Protein AF-H2ZTK8-F1 (afdb_monomer_lite)

pLDDT: mean 90.46, std 9.3, range [45.41, 97.12]

Secondary structure (DSSP, 8-state):
-PPPHHHHHHHHHHHHHHHHHHHHHSTTSS--SHHHHHHHHHHHHHHHHHHHHHS-GGGHHHHHHHHHHHHHT---HHHHHHHHHHHHHHHHTTSS---

Structure (mmCIF, N/CA/C/O backbone):
data_AF-H2ZTK8-F1
#
_entry.id   AF-H2ZTK8-F1
#
loop_
_atom_site.group_PDB
_atom_site.id
_atom_site.type_symbol
_atom_site.label_atom_id
_atom_site.label_alt_id
_atom_site.label_comp_id
_atom_site.label_asym_id
_atom_site.label_entity_id
_atom_site.label_seq_id
_atom_site.pdbx_PDB_ins_code
_atom_site.Cartn_x
_atom_site.Cartn_y
_atom_site.Cartn_z
_atom_site.occupancy
_atom_site.B_iso_or_equiv
_atom_site.auth_seq_id
_atom_site.auth_comp_id
_atom_site.auth_asym_id
_atom_site.auth_atom_id
_atom_site.pdbx_PDB_model_num
ATOM 1 N N . MET A 1 1 ? -19.082 17.536 3.748 1.00 45.41 1 MET A N 1
ATOM 2 C CA . MET A 1 1 ? -19.568 16.160 3.500 1.00 45.41 1 MET A CA 1
ATOM 3 C C . MET A 1 1 ? -18.362 15.246 3.595 1.00 45.41 1 MET A C 1
ATOM 5 O O . MET A 1 1 ? -17.344 15.593 3.010 1.00 45.41 1 MET A O 1
ATOM 9 N N . ALA A 1 2 ? -18.424 14.171 4.383 1.00 60.44 2 ALA A N 1
ATOM 10 C CA . ALA A 1 2 ? -17.325 13.208 4.443 1.00 60.44 2 ALA A CA 1
ATOM 11 C C . ALA A 1 2 ? -17.187 12.522 3.076 1.00 60.44 2 ALA A C 1
ATOM 13 O O . ALA A 1 2 ? -18.197 12.162 2.469 1.00 60.44 2 ALA A O 1
ATOM 14 N N . ILE A 1 3 ? -15.959 12.393 2.574 1.00 70.94 3 ILE A N 1
ATOM 15 C CA . ILE A 1 3 ? -15.703 11.657 1.335 1.00 70.94 3 ILE A CA 1
ATOM 16 C C . ILE A 1 3 ? -15.858 10.161 1.657 1.00 70.94 3 ILE A C 1
ATOM 18 O O . ILE A 1 3 ? -15.302 9.722 2.667 1.00 70.94 3 ILE A O 1
ATOM 22 N N . PRO A 1 4 ? -16.610 9.379 0.860 1.00 87.44 4 PRO A N 1
ATOM 23 C CA . PRO A 1 4 ? -16.770 7.948 1.099 1.00 87.44 4 PRO A CA 1
ATOM 24 C C . PRO A 1 4 ? -15.419 7.228 1.168 1.00 87.44 4 PRO A C 1
ATOM 26 O O . PRO A 1 4 ? -14.496 7.562 0.422 1.00 87.44 4 PRO A O 1
ATOM 29 N N . MET A 1 5 ? -15.319 6.219 2.039 1.00 91.06 5 MET A N 1
ATOM 30 C CA . MET A 1 5 ? -14.101 5.420 2.244 1.00 91.06 5 MET A CA 1
ATOM 31 C C . MET A 1 5 ? -13.525 4.900 0.925 1.00 91.06 5 MET A C 1
ATOM 33 O O . MET A 1 5 ? -12.340 5.058 0.651 1.00 91.06 5 MET A O 1
ATOM 37 N N . GLU A 1 6 ? -14.393 4.360 0.074 1.00 92.75 6 GLU A N 1
ATOM 38 C CA . GLU A 1 6 ? -14.028 3.817 -1.234 1.00 92.75 6 GLU A CA 1
ATOM 39 C C . GLU A 1 6 ? -13.379 4.868 -2.140 1.00 92.75 6 GLU A C 1
ATOM 41 O O . GLU A 1 6 ? -12.411 4.574 -2.824 1.00 92.75 6 GLU A O 1
ATOM 46 N N . THR A 1 7 ? -13.852 6.117 -2.115 1.00 94.38 7 THR A N 1
ATOM 47 C CA . THR A 1 7 ? -13.283 7.206 -2.925 1.00 94.38 7 THR A CA 1
ATOM 48 C C . THR A 1 7 ? -11.908 7.642 -2.410 1.00 94.38 7 THR A C 1
ATOM 50 O O . THR A 1 7 ? -11.023 7.958 -3.208 1.00 94.38 7 THR A O 1
ATOM 53 N N . GLN A 1 8 ? -11.710 7.643 -1.087 1.00 94.19 8 GLN A N 1
ATOM 54 C CA . GLN A 1 8 ? -10.40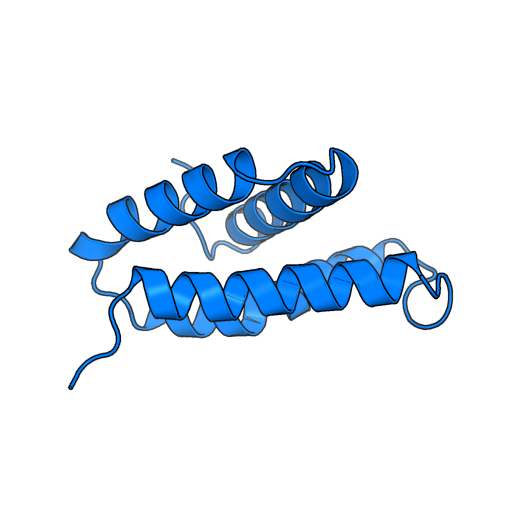1 7.915 -0.481 1.00 94.19 8 GLN A CA 1
ATOM 55 C C . GLN A 1 8 ? -9.401 6.815 -0.844 1.00 94.19 8 GLN A C 1
ATOM 57 O O . GLN A 1 8 ? -8.317 7.112 -1.343 1.00 94.19 8 GLN A O 1
ATOM 62 N N . LEU A 1 9 ? -9.791 5.550 -0.665 1.00 95.38 9 LEU A N 1
ATOM 63 C CA . LEU A 1 9 ? -8.958 4.405 -1.018 1.00 95.38 9 LEU A CA 1
ATOM 64 C C . LEU A 1 9 ? -8.657 4.362 -2.519 1.00 95.38 9 LEU A C 1
ATOM 66 O O . LEU A 1 9 ? -7.506 4.154 -2.890 1.00 95.38 9 LEU A O 1
ATOM 70 N N . GLN A 1 10 ? -9.643 4.646 -3.374 1.00 95.62 10 GLN A N 1
ATOM 71 C CA . GLN A 1 10 ? -9.442 4.751 -4.820 1.00 95.62 10 GLN A CA 1
ATOM 72 C C . GLN A 1 10 ? -8.356 5.767 -5.154 1.00 95.62 10 GLN A C 1
ATOM 74 O O . GLN A 1 10 ? -7.413 5.428 -5.859 1.00 95.62 10 GLN A O 1
ATOM 79 N N . THR A 1 11 ? -8.447 6.977 -4.600 1.00 96.06 11 THR A N 1
ATOM 80 C CA . THR A 1 11 ? -7.444 8.026 -4.836 1.00 96.06 11 THR A CA 1
ATOM 81 C C . THR A 1 11 ? -6.048 7.566 -4.409 1.00 96.06 11 THR A C 1
ATOM 83 O O . THR A 1 11 ? -5.103 7.649 -5.190 1.00 96.06 11 THR A O 1
ATOM 86 N N . ILE A 1 12 ? -5.927 7.021 -3.193 1.00 96.62 12 ILE A N 1
ATOM 87 C CA . ILE A 1 12 ? -4.645 6.565 -2.638 1.00 96.62 12 ILE A CA 1
ATOM 88 C C . ILE A 1 12 ? -4.014 5.489 -3.529 1.00 96.62 12 ILE A C 1
ATOM 90 O O . ILE A 1 12 ? -2.850 5.600 -3.910 1.00 96.62 12 ILE A O 1
ATOM 94 N N . PHE A 1 13 ? -4.770 4.446 -3.876 1.00 96.50 13 PHE A N 1
ATOM 95 C CA . PHE A 1 13 ? -4.226 3.317 -4.627 1.00 96.50 13 PHE A CA 1
ATOM 96 C C . PHE A 1 13 ? -4.035 3.619 -6.117 1.00 96.50 13 PHE A C 1
ATOM 98 O O . PHE A 1 13 ? -3.127 3.061 -6.733 1.00 96.50 13 PHE A O 1
ATOM 105 N N . GLU A 1 14 ? -4.813 4.529 -6.707 1.00 95.69 14 GLU A N 1
ATOM 106 C CA . GLU A 1 14 ? -4.530 5.037 -8.052 1.00 95.69 14 GLU A CA 1
ATOM 107 C C . GLU A 1 14 ? -3.191 5.772 -8.112 1.00 95.69 14 GLU A C 1
ATOM 109 O O . GLU A 1 14 ? -2.444 5.583 -9.069 1.00 95.69 14 GLU A O 1
ATOM 114 N N . ASP A 1 15 ? -2.858 6.577 -7.104 1.00 95.12 15 ASP A N 1
ATOM 115 C CA . ASP A 1 15 ? -1.587 7.303 -7.072 1.00 95.12 15 ASP A CA 1
ATOM 116 C C . ASP A 1 15 ? -0.391 6.364 -6.861 1.00 95.12 15 ASP A C 1
ATOM 118 O O . ASP A 1 15 ? 0.646 6.526 -7.511 1.00 95.12 15 ASP A O 1
ATOM 122 N N . VAL A 1 16 ? -0.560 5.311 -6.055 1.00 94.81 16 VAL A N 1
ATOM 123 C CA . VAL A 1 16 ? 0.418 4.214 -5.935 1.00 94.81 16 VAL A CA 1
ATOM 124 C C . VAL A 1 16 ? 0.643 3.531 -7.288 1.00 94.81 16 VAL A C 1
ATOM 126 O O . VAL A 1 16 ? 1.781 3.371 -7.726 1.00 94.81 16 VAL A O 1
ATOM 129 N N . VAL A 1 17 ? -0.434 3.192 -8.002 1.00 94.56 17 VAL A N 1
ATOM 130 C CA . VAL A 1 17 ? -0.352 2.572 -9.334 1.00 94.56 17 VAL A CA 1
ATOM 131 C C . VAL A 1 17 ? 0.285 3.501 -10.372 1.00 94.56 17 VAL A C 1
ATOM 133 O O . VAL A 1 17 ? 1.047 3.035 -11.222 1.00 94.56 17 VAL A O 1
ATOM 136 N N . LYS A 1 18 ? -0.013 4.805 -10.336 1.00 92.69 18 LYS A N 1
ATOM 137 C CA . LYS A 1 18 ? 0.609 5.799 -11.227 1.00 92.69 18 LYS A CA 1
ATOM 138 C C . LYS A 1 18 ? 2.107 5.899 -10.970 1.00 92.69 18 LYS A C 1
ATOM 140 O O . LYS A 1 18 ? 2.868 5.887 -11.930 1.00 92.69 18 LYS A O 1
ATOM 145 N N . THR A 1 19 ? 2.510 5.954 -9.702 1.00 89.62 19 THR A N 1
ATOM 146 C CA . THR A 1 19 ? 3.924 5.993 -9.303 1.00 89.62 19 THR A CA 1
ATOM 147 C C . THR A 1 19 ? 4.659 4.769 -9.840 1.00 89.62 19 THR A C 1
ATOM 149 O O . THR A 1 19 ? 5.663 4.914 -10.529 1.00 89.62 19 THR A O 1
ATOM 152 N N . GLU A 1 20 ? 4.095 3.573 -9.647 1.00 89.56 20 GLU A N 1
ATOM 153 C CA . GLU A 1 20 ? 4.662 2.337 -10.196 1.00 89.56 20 GLU A CA 1
ATOM 154 C C . GLU A 1 20 ? 4.771 2.361 -11.723 1.00 89.56 20 GLU A C 1
ATOM 156 O O . GLU A 1 20 ? 5.780 1.955 -12.288 1.00 89.56 20 GLU A O 1
ATOM 161 N N . SER A 1 21 ? 3.749 2.879 -12.404 1.00 90.38 21 SER A N 1
ATOM 162 C CA . SER A 1 21 ? 3.741 2.945 -13.869 1.00 90.38 21 SER A CA 1
ATOM 163 C C . SER A 1 21 ? 4.816 3.895 -14.415 1.00 90.38 21 SER A C 1
ATOM 165 O O . SER A 1 21 ? 5.340 3.661 -15.502 1.00 90.38 21 SER A O 1
ATOM 167 N N . ILE A 1 22 ? 5.144 4.966 -13.681 1.00 88.81 22 ILE A N 1
ATOM 168 C CA . ILE A 1 22 ? 6.229 5.890 -14.038 1.00 88.81 22 ILE A CA 1
ATOM 169 C C . ILE A 1 22 ? 7.583 5.202 -13.844 1.00 88.81 22 ILE A C 1
ATOM 171 O O . ILE A 1 22 ? 8.404 5.240 -14.756 1.00 88.81 22 ILE A O 1
ATOM 175 N N . GLU A 1 23 ? 7.798 4.531 -12.712 1.00 84.62 23 GLU A N 1
ATOM 176 C CA . GLU A 1 23 ? 9.022 3.755 -12.464 1.00 84.62 23 GLU A CA 1
ATOM 177 C C . GLU A 1 23 ? 9.231 2.658 -13.518 1.00 84.62 23 GLU A C 1
ATOM 179 O O . GLU A 1 23 ? 10.336 2.491 -14.027 1.00 84.62 23 GLU A O 1
ATOM 184 N N . GLU A 1 24 ? 8.167 1.947 -13.911 1.00 85.00 24 GLU A N 1
ATOM 185 C CA . GLU A 1 24 ? 8.244 0.927 -14.966 1.00 85.00 24 GLU A CA 1
ATOM 186 C C . GLU A 1 24 ? 8.599 1.534 -16.335 1.00 85.00 24 GLU A C 1
ATOM 188 O O . GLU A 1 24 ? 9.318 0.913 -17.120 1.00 85.00 24 GLU A O 1
ATOM 193 N N . ALA A 1 25 ? 8.111 2.741 -16.636 1.00 88.06 25 ALA A N 1
ATOM 194 C CA . ALA A 1 25 ? 8.414 3.432 -17.888 1.00 88.06 25 ALA A CA 1
ATOM 195 C C . ALA A 1 25 ? 9.833 4.028 -17.920 1.00 88.06 25 ALA A C 1
ATOM 197 O O . ALA A 1 25 ? 10.407 4.176 -19.002 1.00 88.06 25 ALA A O 1
ATOM 198 N N . PHE A 1 26 ? 10.396 4.358 -16.755 1.00 85.94 26 PHE A N 1
ATOM 199 C CA . PHE A 1 26 ? 11.705 4.997 -16.606 1.00 85.94 26 PHE A CA 1
ATOM 200 C C . PHE A 1 26 ? 12.591 4.251 -15.588 1.00 85.94 26 PHE A C 1
ATOM 202 O O . PHE A 1 26 ? 12.986 4.834 -14.573 1.00 85.94 26 PHE A O 1
ATOM 209 N N . PRO A 1 27 ? 12.932 2.973 -15.848 1.00 75.06 27 PRO A N 1
ATOM 210 C CA . PRO A 1 27 ? 13.732 2.177 -14.924 1.00 75.06 27 PRO A CA 1
ATOM 211 C C . PRO A 1 27 ? 15.134 2.784 -14.748 1.00 75.06 27 PRO A C 1
ATOM 213 O O . PRO A 1 27 ? 15.746 3.234 -15.719 1.00 75.06 27 PRO A O 1
ATOM 216 N N . GLY A 1 28 ? 15.642 2.787 -13.512 1.00 69.56 28 GLY A N 1
ATOM 217 C CA . GLY A 1 28 ? 16.965 3.328 -13.162 1.00 69.56 28 GLY A CA 1
ATOM 218 C C . GLY A 1 28 ? 17.004 4.835 -12.868 1.00 69.56 28 GLY A C 1
ATOM 219 O O . GLY A 1 28 ? 18.082 5.388 -12.680 1.00 69.56 28 GLY A O 1
ATOM 220 N N . MET A 1 29 ? 15.856 5.528 -12.822 1.00 69.88 29 MET A N 1
ATOM 221 C CA . MET A 1 29 ? 15.817 6.910 -12.314 1.00 69.88 29 MET A CA 1
ATOM 222 C C . MET A 1 29 ? 15.854 6.992 -10.783 1.00 69.88 29 MET A C 1
ATOM 224 O O . MET A 1 29 ? 16.340 7.992 -10.255 1.00 69.88 29 MET A O 1
ATOM 228 N N . PHE A 1 30 ? 15.347 5.975 -10.076 1.00 61.41 30 PHE A N 1
ATOM 229 C CA . PHE A 1 30 ? 15.164 6.050 -8.623 1.00 61.41 30 PHE A CA 1
ATOM 230 C C . PHE A 1 30 ? 15.659 4.833 -7.830 1.00 61.41 30 PHE A C 1
ATOM 232 O O . PHE A 1 30 ? 15.945 5.000 -6.650 1.00 61.41 30 PHE A O 1
ATOM 239 N N . MET A 1 31 ? 15.745 3.633 -8.417 1.00 66.19 31 MET A N 1
ATOM 240 C CA . MET A 1 31 ? 15.893 2.381 -7.656 1.00 66.19 31 MET A CA 1
ATOM 241 C C . MET A 1 31 ? 16.916 1.447 -8.318 1.00 66.19 31 MET A C 1
ATOM 243 O O . MET A 1 31 ? 16.613 0.867 -9.360 1.00 66.19 31 MET A O 1
ATOM 247 N N . ASP A 1 32 ? 18.094 1.282 -7.706 1.00 71.75 32 ASP A N 1
ATOM 248 C CA . ASP A 1 32 ? 19.174 0.420 -8.224 1.00 71.75 32 ASP A CA 1
ATOM 249 C C . ASP A 1 32 ? 19.519 -0.745 -7.273 1.00 71.75 32 ASP A C 1
ATOM 251 O O . ASP A 1 32 ? 20.247 -1.669 -7.651 1.00 71.75 32 ASP A O 1
ATOM 255 N N . THR A 1 33 ? 19.000 -0.733 -6.038 1.00 78.00 33 THR A N 1
ATOM 256 C CA . THR A 1 33 ? 19.287 -1.742 -5.008 1.00 78.00 33 THR A CA 1
ATOM 257 C C . THR A 1 33 ? 18.017 -2.326 -4.365 1.00 78.00 33 THR A C 1
ATOM 259 O O . THR A 1 33 ? 16.970 -1.676 -4.347 1.00 78.00 33 THR A O 1
ATOM 262 N N . PRO A 1 34 ? 18.083 -3.530 -3.760 1.00 75.06 34 PRO A N 1
ATOM 263 C CA . PRO A 1 34 ? 16.958 -4.105 -3.008 1.00 75.06 34 PRO A CA 1
ATOM 264 C C . PRO A 1 34 ? 16.466 -3.232 -1.837 1.00 75.06 34 PRO A C 1
ATOM 266 O O . PRO A 1 34 ? 15.299 -3.285 -1.447 1.00 75.06 34 PRO A O 1
ATOM 269 N N . GLU A 1 35 ? 17.349 -2.423 -1.247 1.00 83.19 35 GLU A N 1
ATOM 270 C CA . GLU A 1 35 ? 16.987 -1.477 -0.184 1.00 83.19 35 GLU A CA 1
ATOM 271 C C . GLU A 1 35 ? 16.170 -0.296 -0.720 1.00 83.19 35 GLU A C 1
ATOM 273 O O . GLU A 1 35 ? 15.261 0.189 -0.032 1.00 83.19 35 GLU A O 1
ATOM 278 N N . ASP A 1 36 ? 16.414 0.104 -1.967 1.00 83.81 36 ASP A N 1
ATOM 279 C CA . ASP A 1 36 ? 15.599 1.100 -2.653 1.00 83.81 36 ASP A CA 1
ATOM 280 C C . ASP A 1 36 ? 14.189 0.541 -2.900 1.00 83.81 36 ASP A C 1
ATOM 282 O O . ASP A 1 36 ? 13.205 1.188 -2.538 1.00 83.81 36 ASP A O 1
ATOM 286 N N . GLU A 1 37 ? 14.062 -0.705 -3.377 1.00 83.56 37 GLU A N 1
ATOM 287 C CA . GLU A 1 37 ? 12.756 -1.363 -3.577 1.00 83.56 37 GLU A CA 1
ATOM 288 C C . GLU A 1 37 ? 11.921 -1.401 -2.287 1.00 83.56 37 GLU A C 1
ATOM 290 O O . GLU A 1 37 ? 10.738 -1.039 -2.284 1.00 83.56 37 GLU A O 1
ATOM 295 N N . ARG A 1 38 ? 12.546 -1.756 -1.155 1.00 89.25 38 ARG A N 1
ATOM 296 C CA . ARG A 1 38 ? 11.898 -1.695 0.164 1.00 89.25 38 ARG A CA 1
ATOM 297 C C . ARG A 1 38 ? 11.435 -0.275 0.492 1.00 89.25 38 ARG A C 1
ATOM 299 O O . ARG A 1 38 ? 10.308 -0.076 0.951 1.00 89.25 38 ARG A O 1
ATOM 306 N N . THR A 1 39 ? 12.291 0.716 0.260 1.00 89.44 39 THR A N 1
ATOM 307 C CA . THR A 1 39 ? 11.999 2.131 0.528 1.00 89.44 39 THR A CA 1
ATOM 308 C C . THR A 1 39 ? 10.846 2.643 -0.335 1.00 89.44 39 THR A C 1
ATOM 310 O O . THR A 1 39 ? 9.977 3.366 0.164 1.00 89.44 39 THR A O 1
ATOM 313 N N . LYS A 1 40 ? 10.769 2.221 -1.599 1.00 89.19 40 LYS A N 1
ATOM 314 C CA . LYS A 1 40 ? 9.661 2.518 -2.513 1.00 89.19 40 LYS A CA 1
ATOM 315 C C . LYS A 1 40 ? 8.342 1.951 -2.015 1.00 89.19 40 LYS A C 1
ATOM 317 O O . LYS A 1 40 ? 7.366 2.699 -1.955 1.00 89.19 40 LYS A O 1
ATOM 322 N N . LEU A 1 41 ? 8.307 0.681 -1.605 1.00 92.56 41 LEU A N 1
ATOM 323 C CA . LEU A 1 41 ? 7.095 0.066 -1.050 1.00 92.56 41 LEU A CA 1
ATOM 324 C C . LEU A 1 41 ? 6.612 0.820 0.197 1.00 92.56 41 LEU A C 1
ATOM 326 O O . LEU A 1 41 ? 5.439 1.181 0.289 1.00 92.56 41 LEU A O 1
ATOM 330 N N . ILE A 1 42 ? 7.521 1.139 1.126 1.00 93.00 42 ILE A N 1
ATOM 331 C CA . ILE A 1 42 ? 7.197 1.925 2.328 1.00 93.00 42 ILE A CA 1
ATOM 332 C C . ILE A 1 42 ? 6.659 3.314 1.953 1.00 93.00 42 ILE A C 1
ATOM 334 O O . ILE A 1 42 ? 5.677 3.775 2.539 1.00 93.00 42 ILE A O 1
ATOM 338 N N . SER A 1 43 ? 7.271 3.972 0.967 1.00 91.69 43 SER A N 1
ATOM 339 C CA . SER A 1 43 ? 6.865 5.306 0.512 1.00 91.69 43 SER A CA 1
ATOM 340 C C . SER A 1 43 ? 5.481 5.293 -0.140 1.00 91.69 43 SER A C 1
ATOM 342 O O . SER A 1 43 ? 4.649 6.142 0.179 1.00 91.69 43 SER A O 1
ATOM 344 N N . CYS A 1 44 ? 5.185 4.288 -0.971 1.00 93.56 44 CYS A N 1
ATOM 345 C CA . CYS A 1 44 ? 3.867 4.096 -1.586 1.00 93.56 44 CYS A CA 1
ATOM 346 C C . CYS A 1 44 ? 2.765 3.887 -0.535 1.00 93.56 44 CYS A C 1
ATOM 348 O O . CYS A 1 44 ? 1.640 4.356 -0.694 1.00 93.56 44 CYS A O 1
ATOM 350 N N . LEU A 1 45 ? 3.096 3.244 0.586 1.00 95.31 45 LEU A N 1
ATOM 351 C CA . LEU A 1 45 ? 2.174 3.042 1.701 1.00 95.31 45 LEU A CA 1
ATOM 352 C C . LEU A 1 45 ? 1.995 4.279 2.591 1.00 95.31 45 LEU A C 1
ATOM 354 O O . LEU A 1 45 ? 1.157 4.242 3.489 1.00 95.31 45 LEU A O 1
ATOM 358 N N . GLY A 1 46 ? 2.734 5.373 2.382 1.00 95.62 46 GLY A N 1
ATOM 359 C CA . GLY A 1 46 ? 2.704 6.544 3.265 1.00 95.62 46 GLY A CA 1
ATOM 360 C C . GLY A 1 46 ? 1.305 7.149 3.432 1.00 95.62 46 GLY A C 1
ATOM 361 O O . GLY A 1 46 ? 0.837 7.334 4.559 1.00 95.62 46 GLY A O 1
ATOM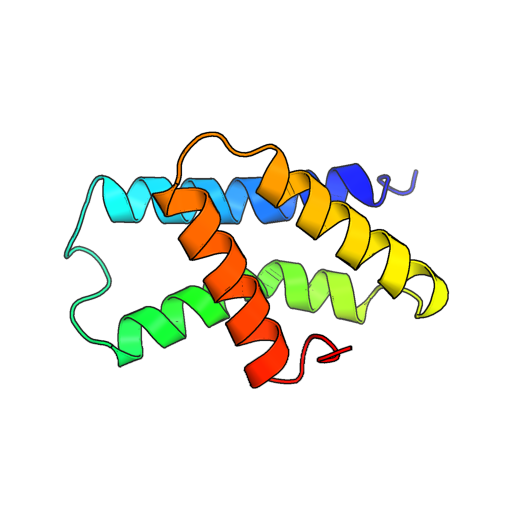 362 N N . ALA A 1 47 ? 0.604 7.392 2.320 1.00 96.00 47 ALA A N 1
ATOM 363 C CA . ALA A 1 47 ? -0.764 7.917 2.337 1.00 96.00 47 ALA A CA 1
ATOM 364 C C . ALA A 1 47 ? -1.763 6.897 2.909 1.00 96.00 47 ALA A C 1
ATOM 366 O O . ALA A 1 47 ? -2.616 7.246 3.727 1.00 96.00 47 ALA A O 1
ATOM 367 N N . PHE A 1 48 ? -1.614 5.618 2.546 1.00 96.94 48 PHE A N 1
ATOM 368 C CA . PHE A 1 48 ? -2.450 4.546 3.085 1.00 96.94 48 PHE A CA 1
ATOM 369 C C . PHE A 1 48 ? -2.284 4.397 4.600 1.00 96.94 48 PHE A C 1
ATOM 371 O O . PHE A 1 48 ? -3.275 4.263 5.308 1.00 96.94 48 PHE A O 1
ATOM 378 N N . ARG A 1 49 ? -1.058 4.497 5.124 1.00 96.56 49 ARG A N 1
ATOM 379 C CA . ARG A 1 49 ? -0.770 4.473 6.562 1.00 96.56 49 ARG A CA 1
ATOM 380 C C . ARG A 1 49 ? -1.508 5.587 7.289 1.00 96.56 49 ARG A C 1
ATOM 382 O O . ARG A 1 49 ? -2.163 5.316 8.291 1.00 96.56 49 ARG A O 1
ATOM 389 N N . GLN A 1 50 ? -1.413 6.822 6.794 1.00 95.69 50 GLN A N 1
ATOM 390 C CA . GLN A 1 50 ? -2.115 7.961 7.393 1.00 95.69 50 GLN A CA 1
ATOM 391 C C . GLN A 1 50 ? -3.625 7.712 7.418 1.00 95.69 50 GLN A C 1
ATOM 393 O O . GLN A 1 50 ? -4.257 7.847 8.467 1.00 95.69 50 GLN A O 1
ATOM 398 N N . TYR A 1 51 ? -4.179 7.251 6.294 1.00 95.88 51 TYR A N 1
ATOM 399 C CA . TYR A 1 51 ? -5.593 6.918 6.188 1.00 95.88 51 TYR A CA 1
ATOM 400 C C . TYR A 1 51 ? -6.009 5.803 7.158 1.00 95.88 51 TYR A C 1
ATOM 402 O O . TYR A 1 51 ? -6.925 5.993 7.955 1.00 95.88 51 TYR A O 1
ATOM 410 N N . TRP A 1 52 ? -5.283 4.685 7.169 1.00 95.56 52 TRP A N 1
ATOM 411 C CA . TRP A 1 52 ? -5.513 3.538 8.046 1.00 95.56 52 TRP A CA 1
ATOM 412 C C . TRP A 1 52 ? -5.525 3.923 9.526 1.00 95.56 52 TRP A C 1
ATOM 414 O O . TRP A 1 52 ? -6.442 3.554 10.253 1.00 95.56 52 TRP A O 1
ATOM 424 N N . THR A 1 53 ? -4.552 4.726 9.969 1.00 94.62 53 THR A N 1
ATOM 425 C CA . THR A 1 53 ? -4.481 5.179 11.370 1.00 94.62 53 THR A CA 1
ATOM 426 C C . THR A 1 53 ? -5.619 6.116 11.770 1.00 94.62 53 THR A C 1
ATOM 428 O O . THR A 1 53 ? -5.921 6.232 12.955 1.00 94.62 53 THR A O 1
ATOM 431 N N . SER A 1 54 ? -6.261 6.772 10.799 1.00 94.62 54 SER A N 1
ATOM 432 C CA . SER A 1 54 ? -7.427 7.627 11.034 1.00 94.62 54 SER A CA 1
ATOM 433 C C . SER A 1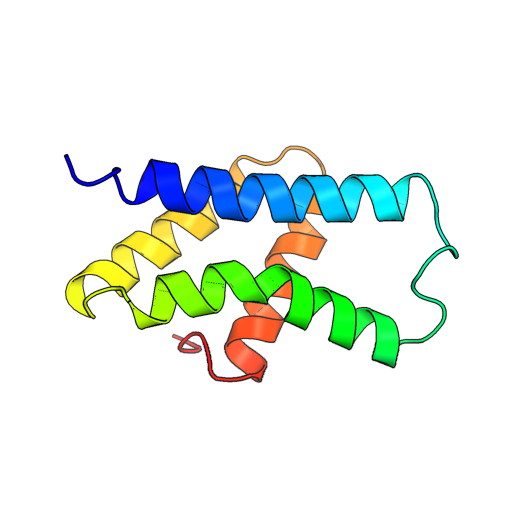 54 ? -8.752 6.855 11.057 1.00 94.62 54 SER A C 1
ATOM 435 O O . SER A 1 54 ? -9.761 7.388 11.519 1.00 94.62 54 SER A O 1
ATOM 437 N N . LEU A 1 55 ? -8.765 5.610 10.563 1.00 94.12 55 LEU A N 1
ATOM 438 C CA . LEU A 1 55 ? -9.975 4.803 10.467 1.00 94.12 55 LEU A CA 1
ATOM 439 C C . LEU A 1 55 ? -10.351 4.177 11.819 1.00 94.12 55 LEU A C 1
ATOM 441 O O . LEU A 1 55 ? -9.498 3.563 12.469 1.00 94.12 55 LEU A O 1
ATOM 445 N N . PRO A 1 56 ? -11.640 4.224 12.204 1.00 94.12 56 PRO A N 1
ATOM 446 C CA . PRO A 1 56 ? -12.168 3.412 13.293 1.00 94.12 56 PRO A CA 1
ATOM 447 C C . PRO A 1 56 ? -11.922 1.920 13.047 1.00 94.12 56 PRO A C 1
ATOM 449 O O . PRO A 1 56 ? -12.032 1.447 11.916 1.00 94.12 56 PRO A O 1
ATOM 452 N N . GLN A 1 57 ? -11.667 1.159 14.114 1.00 92.00 57 GLN A N 1
ATOM 453 C CA . GLN A 1 57 ? -11.371 -0.276 14.018 1.00 92.00 57 GLN A CA 1
ATOM 454 C C . GLN A 1 57 ? -12.504 -1.081 13.354 1.00 92.00 57 GLN A C 1
ATOM 456 O O . GLN A 1 57 ? -12.243 -2.024 12.616 1.00 92.00 57 GLN A O 1
ATOM 461 N N . GLU A 1 58 ? -13.763 -0.676 13.538 1.00 94.69 58 GLU A N 1
ATOM 462 C CA . GLU A 1 58 ? -14.930 -1.276 12.867 1.00 94.69 58 GLU A CA 1
ATOM 463 C C . GLU A 1 58 ? -14.891 -1.158 11.332 1.00 94.69 58 GLU A C 1
ATOM 465 O O . GLU A 1 58 ? -15.491 -1.965 10.630 1.00 94.69 58 GLU A O 1
ATOM 470 N N . SER A 1 59 ? -14.160 -0.174 10.800 1.00 95.12 59 SER A N 1
ATOM 471 C CA . SER A 1 59 ? -14.003 0.056 9.360 1.00 95.12 59 SER A CA 1
ATOM 472 C C . SER A 1 59 ? -12.798 -0.676 8.760 1.00 95.12 59 SER A C 1
ATOM 474 O O . SER A 1 59 ? -12.634 -0.686 7.540 1.00 95.12 59 SER A O 1
ATOM 476 N N . HIS A 1 60 ? -11.937 -1.280 9.587 1.00 94.62 60 HIS A N 1
ATOM 477 C CA . HIS A 1 60 ? -10.692 -1.915 9.137 1.00 94.62 60 HIS A CA 1
ATOM 478 C C . HIS A 1 60 ? -10.953 -3.107 8.218 1.00 94.62 60 HIS A C 1
ATOM 480 O O . HIS A 1 60 ? -10.320 -3.214 7.170 1.00 94.62 60 HIS A O 1
ATOM 486 N N . GLU A 1 61 ? -11.926 -3.957 8.556 1.00 94.31 61 GLU A N 1
ATOM 487 C CA . GLU A 1 61 ? -12.286 -5.108 7.722 1.00 94.31 61 GLU A CA 1
ATOM 488 C C . GLU A 1 61 ? -12.784 -4.659 6.342 1.00 94.31 61 GLU A C 1
ATOM 490 O O . GLU A 1 61 ? -12.303 -5.142 5.316 1.00 94.31 61 GLU A O 1
ATOM 495 N N . GLN A 1 62 ? -13.695 -3.682 6.303 1.00 94.50 62 GLN A N 1
ATOM 496 C CA . GLN A 1 62 ? -14.216 -3.137 5.049 1.00 94.50 62 GLN A CA 1
ATOM 497 C C . GLN A 1 62 ? -13.105 -2.502 4.202 1.00 94.50 62 GLN A C 1
ATOM 499 O O . GLN A 1 62 ? -13.072 -2.703 2.988 1.00 94.50 62 GLN A O 1
ATOM 504 N N . CYS A 1 63 ? -12.177 -1.783 4.837 1.00 95.88 63 CYS A N 1
ATOM 505 C CA . CYS A 1 63 ? -11.019 -1.187 4.180 1.00 95.88 63 CYS A CA 1
ATOM 506 C C . CYS A 1 63 ? -10.145 -2.258 3.508 1.00 95.88 63 CYS A C 1
ATOM 508 O O . CYS A 1 63 ? -9.895 -2.177 2.306 1.00 95.88 63 CYS A O 1
ATOM 510 N N . VAL A 1 64 ? -9.755 -3.312 4.236 1.00 95.44 64 VAL A N 1
ATOM 511 C CA . VAL A 1 64 ? -8.940 -4.407 3.679 1.00 95.44 64 VAL A CA 1
ATOM 512 C C . VAL A 1 64 ? -9.684 -5.142 2.562 1.00 95.44 64 VAL A C 1
ATOM 514 O O . VAL A 1 64 ? -9.113 -5.376 1.496 1.00 95.44 64 VAL A O 1
ATOM 517 N N . GLN A 1 65 ?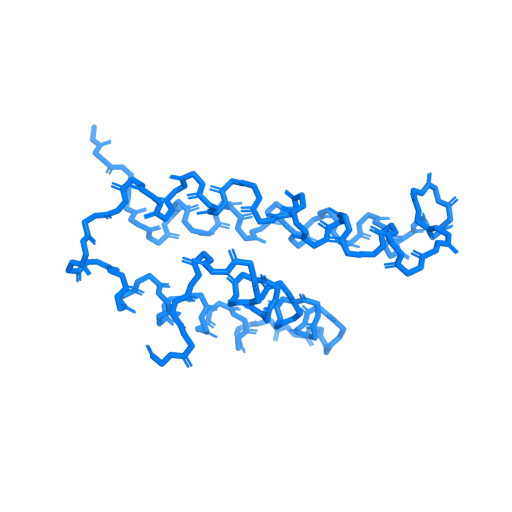 -10.970 -5.458 2.753 1.00 95.12 65 GLN A N 1
ATOM 518 C CA . GLN A 1 65 ? -11.788 -6.095 1.715 1.00 95.12 65 GLN A CA 1
ATOM 519 C C . GLN A 1 65 ? -11.852 -5.247 0.441 1.00 95.12 65 GLN A C 1
ATOM 521 O O . GLN A 1 65 ? -11.784 -5.791 -0.664 1.00 95.12 65 GLN A O 1
ATOM 526 N N . TRP A 1 66 ? -11.972 -3.926 0.580 1.00 96.69 66 TRP A N 1
ATOM 527 C CA . TRP A 1 66 ? -11.967 -3.016 -0.557 1.00 96.69 66 TRP A CA 1
ATOM 528 C C . TRP A 1 66 ? -10.621 -3.045 -1.287 1.00 96.69 66 TRP A C 1
ATOM 530 O O . TRP A 1 66 ? -10.608 -3.205 -2.506 1.00 96.69 66 TRP A O 1
ATOM 540 N N . VAL A 1 67 ? -9.495 -2.991 -0.564 1.00 96.38 67 VAL A N 1
ATOM 541 C CA . VAL A 1 67 ? -8.154 -3.048 -1.176 1.00 96.38 67 VAL A CA 1
ATOM 542 C C . VAL A 1 67 ? -7.954 -4.356 -1.941 1.00 96.38 67 VAL A C 1
ATOM 544 O O . VAL A 1 67 ? -7.524 -4.334 -3.090 1.00 96.38 67 VAL A O 1
ATOM 547 N N . VAL A 1 68 ? -8.346 -5.498 -1.370 1.00 95.88 68 VAL A N 1
ATOM 548 C CA . VAL A 1 68 ? -8.262 -6.796 -2.063 1.00 95.88 68 VAL A CA 1
ATOM 549 C C . VAL A 1 68 ? -9.124 -6.811 -3.331 1.00 95.88 68 VAL A C 1
ATOM 551 O O . VAL A 1 68 ? -8.670 -7.274 -4.379 1.00 95.88 68 VAL A O 1
ATOM 554 N N . ARG A 1 69 ? -10.348 -6.263 -3.282 1.00 97.12 69 ARG A N 1
ATOM 555 C CA . ARG A 1 69 ? -11.209 -6.131 -4.474 1.00 97.12 69 ARG A CA 1
ATOM 556 C C . ARG A 1 69 ? -10.585 -5.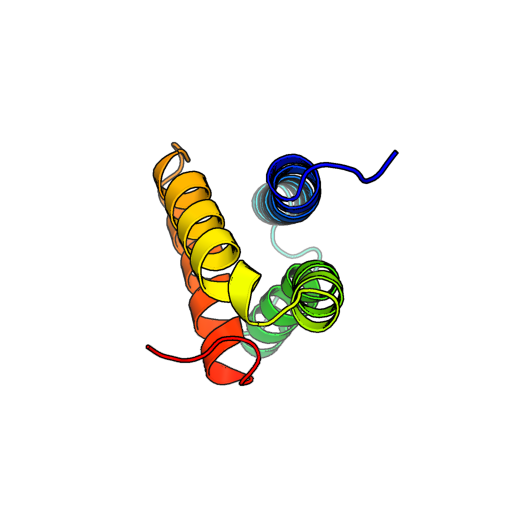221 -5.531 1.00 97.12 69 ARG A C 1
ATOM 558 O O . ARG A 1 69 ? -10.636 -5.561 -6.710 1.00 97.12 69 ARG A O 1
ATOM 565 N N . PHE A 1 70 ? -9.976 -4.109 -5.125 1.00 97.00 70 PHE A N 1
ATOM 566 C CA . PHE A 1 70 ? -9.269 -3.201 -6.026 1.00 97.00 70 PHE A CA 1
ATOM 567 C C . PHE A 1 70 ? -8.102 -3.899 -6.739 1.00 97.00 70 PHE A C 1
ATOM 569 O O . PHE A 1 70 ? -7.951 -3.740 -7.952 1.00 97.00 70 PHE A O 1
ATOM 576 N N . ILE A 1 71 ? -7.313 -4.705 -6.015 1.00 96.62 71 ILE A N 1
ATOM 577 C CA . ILE A 1 71 ? -6.198 -5.479 -6.585 1.00 96.62 71 ILE A CA 1
ATOM 578 C C . ILE A 1 71 ? -6.714 -6.506 -7.594 1.00 96.62 71 ILE A C 1
ATOM 580 O O . ILE A 1 71 ? -6.216 -6.560 -8.716 1.00 96.62 71 ILE A O 1
ATOM 584 N N . HIS A 1 72 ? -7.751 -7.273 -7.242 1.00 95.38 72 HIS A N 1
ATOM 585 C CA . HIS A 1 72 ? -8.370 -8.237 -8.160 1.00 95.38 72 HIS A CA 1
ATOM 586 C C . HIS A 1 72 ? -9.007 -7.583 -9.397 1.00 95.38 72 HIS A C 1
ATOM 588 O O . HIS A 1 72 ? -9.162 -8.241 -10.422 1.00 95.38 72 HIS A O 1
ATOM 594 N N . GLY A 1 73 ? -9.378 -6.304 -9.312 1.00 95.94 73 GLY A N 1
ATOM 595 C CA . GLY A 1 73 ? -9.877 -5.525 -10.444 1.00 95.94 73 GLY A CA 1
ATOM 596 C C . GLY A 1 73 ? -8.790 -5.060 -11.419 1.00 95.94 73 GLY A C 1
ATOM 597 O O . GLY A 1 73 ? -9.120 -4.580 -12.501 1.00 95.94 73 GLY A O 1
ATOM 598 N N . GLN A 1 74 ? -7.504 -5.182 -11.073 1.00 94.44 74 GLN A N 1
ATOM 599 C CA . GLN A 1 74 ? -6.413 -4.807 -11.972 1.00 94.44 74 GLN A CA 1
ATOM 600 C C . GLN A 1 74 ? -6.230 -5.834 -13.098 1.00 94.44 74 GLN A C 1
ATOM 602 O O . GLN A 1 74 ? -6.513 -7.018 -12.947 1.00 94.44 74 GLN A O 1
ATOM 607 N N . HIS A 1 75 ? -5.700 -5.382 -14.238 1.00 92.50 75 HIS A N 1
ATOM 608 C CA . HIS A 1 75 ? -5.492 -6.239 -15.414 1.00 92.50 75 HIS A CA 1
ATOM 609 C C . HIS A 1 75 ? -4.025 -6.601 -15.680 1.00 92.50 75 HIS A C 1
ATOM 611 O O . HIS A 1 75 ? -3.756 -7.558 -16.399 1.00 92.50 75 HIS A O 1
ATOM 617 N N . SER A 1 76 ? -3.071 -5.846 -15.127 1.00 93.00 76 SER A N 1
ATOM 618 C CA . SER A 1 76 ? -1.638 -6.107 -15.314 1.00 93.00 76 SER A CA 1
ATOM 619 C C . SER A 1 76 ? -1.125 -7.053 -14.223 1.00 93.00 76 SER A C 1
ATOM 621 O O . SER A 1 76 ? -1.157 -6.665 -13.053 1.00 93.00 76 SER A O 1
ATOM 623 N N . PRO A 1 77 ? -0.596 -8.247 -14.565 1.00 93.19 77 PRO A N 1
ATOM 624 C CA . PRO A 1 77 ? -0.022 -9.169 -13.582 1.00 93.19 77 PRO A CA 1
ATOM 625 C C . PRO A 1 77 ? 1.108 -8.546 -12.759 1.00 93.19 77 PRO A C 1
ATOM 627 O O . PRO A 1 77 ? 1.189 -8.776 -11.557 1.00 93.19 77 PRO A O 1
ATOM 630 N N . LYS A 1 78 ? 1.943 -7.702 -13.382 1.00 91.12 78 LYS A N 1
ATOM 631 C CA . LYS A 1 78 ? 3.008 -6.974 -12.678 1.00 91.12 78 LYS A CA 1
ATOM 632 C C . LYS A 1 78 ? 2.445 -6.005 -11.642 1.00 91.12 78 LYS A C 1
ATOM 634 O O . LYS A 1 78 ? 2.895 -5.996 -10.505 1.00 91.12 78 LYS A O 1
ATOM 639 N N . ARG A 1 79 ? 1.415 -5.237 -12.013 1.00 93.81 79 ARG A N 1
ATOM 640 C CA . ARG A 1 79 ? 0.744 -4.305 -11.096 1.00 93.81 79 ARG A CA 1
ATOM 641 C C . ARG A 1 79 ? 0.077 -5.042 -9.939 1.00 93.81 79 ARG A C 1
ATOM 643 O O . ARG A 1 79 ? 0.138 -4.577 -8.809 1.00 93.81 79 ARG A O 1
ATOM 650 N N . ILE A 1 80 ? -0.553 -6.179 -10.226 1.00 96.12 80 ILE A N 1
ATOM 651 C CA . ILE A 1 80 ? -1.141 -7.047 -9.202 1.00 96.12 80 ILE A CA 1
ATOM 652 C C . ILE A 1 80 ? -0.055 -7.502 -8.220 1.00 96.12 80 ILE A C 1
ATOM 654 O O . ILE A 1 80 ? -0.248 -7.351 -7.019 1.00 96.12 80 ILE A O 1
ATOM 658 N N . SER A 1 81 ? 1.089 -7.990 -8.721 1.00 95.12 81 SER A N 1
ATOM 659 C CA . SER A 1 81 ? 2.233 -8.380 -7.884 1.00 95.12 81 SER A CA 1
ATOM 660 C C . SER A 1 81 ? 2.691 -7.227 -6.996 1.00 95.12 81 SER A C 1
ATOM 662 O O . SER A 1 81 ? 2.680 -7.363 -5.781 1.00 95.12 81 SER A O 1
ATOM 664 N N . PHE A 1 82 ? 2.967 -6.063 -7.588 1.00 94.62 82 PHE A N 1
ATOM 665 C CA . PHE A 1 82 ? 3.425 -4.882 -6.858 1.00 94.62 82 PHE A CA 1
ATOM 666 C C . PHE A 1 82 ? 2.455 -4.445 -5.746 1.00 94.62 82 PHE A C 1
ATOM 668 O O . PHE A 1 82 ? 2.868 -4.097 -4.639 1.00 94.62 82 PHE A O 1
ATOM 675 N N . LEU A 1 83 ? 1.145 -4.481 -6.007 1.00 96.56 83 LEU A N 1
ATOM 676 C CA . LEU A 1 83 ? 0.145 -4.147 -4.993 1.00 96.56 83 LEU A CA 1
ATOM 677 C C . LEU A 1 83 ? 0.092 -5.185 -3.862 1.00 96.56 83 LEU A C 1
ATOM 679 O O . LEU A 1 83 ? -0.120 -4.810 -2.707 1.00 96.56 83 LEU A O 1
ATOM 683 N N . TYR A 1 84 ? 0.311 -6.469 -4.158 1.00 96.19 84 TYR A N 1
ATOM 684 C CA . TYR A 1 84 ? 0.473 -7.482 -3.114 1.00 96.19 84 TYR A CA 1
ATOM 685 C C . TYR A 1 84 ? 1.779 -7.316 -2.338 1.00 96.19 84 TYR A C 1
ATOM 6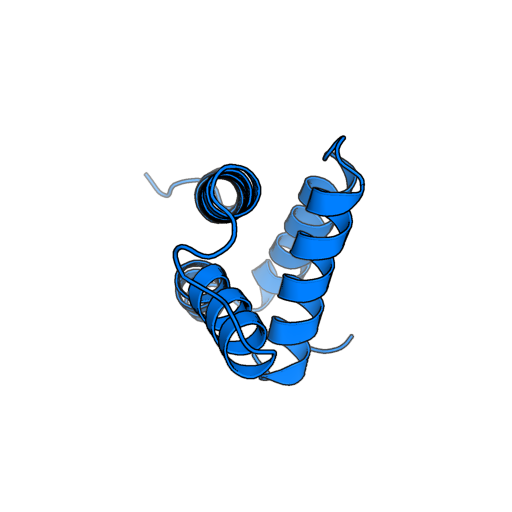87 O O . TYR A 1 84 ? 1.762 -7.499 -1.124 1.00 96.19 84 TYR A O 1
ATOM 695 N N . ASP A 1 85 ? 2.866 -6.896 -2.983 1.00 95.56 85 ASP A N 1
ATOM 696 C CA . ASP A 1 85 ? 4.127 -6.575 -2.308 1.00 95.56 85 ASP A CA 1
ATOM 697 C C . ASP A 1 85 ? 3.943 -5.387 -1.349 1.00 95.56 85 ASP A C 1
ATOM 699 O O . ASP A 1 85 ? 4.435 -5.408 -0.219 1.00 95.56 85 ASP A O 1
ATOM 703 N N . CYS A 1 86 ? 3.135 -4.390 -1.731 1.00 95.88 86 CYS A N 1
ATOM 704 C CA . CYS A 1 86 ? 2.720 -3.309 -0.834 1.00 95.88 86 CYS A CA 1
ATOM 705 C C . CYS A 1 86 ? 1.932 -3.845 0.374 1.00 95.88 86 CYS A C 1
ATOM 707 O O . CYS A 1 86 ? 2.201 -3.454 1.508 1.00 95.88 86 CYS A O 1
ATOM 709 N N . LEU A 1 87 ? 0.975 -4.758 0.173 1.00 95.56 87 LEU A N 1
ATOM 710 C CA . LEU A 1 87 ? 0.244 -5.374 1.288 1.00 95.56 87 LEU A CA 1
ATOM 711 C C . LEU A 1 87 ? 1.161 -6.200 2.198 1.00 95.56 87 LEU A C 1
ATOM 713 O O . LEU A 1 87 ? 1.059 -6.098 3.421 1.00 95.56 87 LEU A O 1
ATOM 717 N N . ALA A 1 88 ? 2.078 -6.975 1.622 1.00 95.75 88 ALA A N 1
ATOM 718 C CA . ALA A 1 88 ? 3.061 -7.748 2.370 1.00 95.75 88 ALA A CA 1
ATOM 719 C C . ALA A 1 88 ? 3.957 -6.829 3.213 1.00 95.75 88 ALA A C 1
ATOM 721 O O . ALA A 1 88 ? 4.120 -7.065 4.409 1.00 95.75 88 ALA A O 1
ATOM 722 N N . MET A 1 89 ? 4.448 -5.729 2.634 1.00 96.38 89 MET A N 1
ATOM 723 C CA . MET A 1 89 ? 5.240 -4.720 3.343 1.00 96.38 89 MET A CA 1
ATOM 724 C C . MET A 1 89 ? 4.438 -4.032 4.459 1.00 96.38 89 MET A C 1
ATOM 726 O O . MET A 1 89 ? 4.964 -3.764 5.543 1.00 96.38 89 MET A O 1
ATOM 730 N N . ALA A 1 90 ? 3.147 -3.767 4.242 1.00 96.12 90 ALA A N 1
ATOM 731 C CA . ALA A 1 90 ? 2.272 -3.218 5.274 1.00 96.12 90 ALA A CA 1
ATOM 732 C C . ALA A 1 90 ? 2.115 -4.182 6.465 1.00 96.12 90 ALA A C 1
ATOM 734 O O . ALA A 1 90 ? 2.105 -3.738 7.612 1.00 96.12 90 ALA A O 1
ATOM 735 N N . VAL A 1 91 ? 2.043 -5.492 6.222 1.00 96.50 91 VAL A N 1
ATOM 736 C CA . VAL A 1 91 ? 2.029 -6.504 7.292 1.00 96.50 91 VAL A CA 1
ATOM 737 C C . VAL A 1 91 ? 3.396 -6.606 7.974 1.00 96.50 91 VAL A C 1
ATOM 739 O O . VAL A 1 91 ? 3.469 -6.587 9.201 1.00 96.50 91 VAL A O 1
ATOM 742 N N . GLU A 1 92 ? 4.487 -6.653 7.206 1.00 95.62 92 GLU A N 1
ATOM 743 C CA . GLU A 1 92 ? 5.856 -6.763 7.732 1.00 95.62 92 GLU A CA 1
ATOM 744 C C . GLU A 1 92 ? 6.214 -5.592 8.661 1.00 95.62 92 GLU A C 1
ATOM 746 O O . GLU A 1 92 ? 6.836 -5.774 9.706 1.00 95.62 92 GLU A O 1
ATOM 751 N N . THR A 1 93 ? 5.774 -4.381 8.312 1.00 94.62 93 THR A N 1
ATOM 752 C CA . THR A 1 93 ? 5.990 -3.165 9.114 1.00 94.62 93 THR A CA 1
ATOM 753 C C . THR A 1 93 ? 4.984 -2.990 10.257 1.00 94.62 93 THR A C 1
ATOM 755 O O . THR A 1 93 ? 5.031 -1.981 10.967 1.00 94.62 93 THR A O 1
ATOM 758 N N . GLY A 1 94 ? 4.069 -3.947 10.446 1.00 94.00 94 GLY A N 1
ATOM 759 C CA . GLY A 1 94 ? 3.046 -3.926 11.491 1.00 94.00 94 GLY A CA 1
ATOM 760 C C . GLY A 1 94 ? 1.935 -2.897 11.273 1.00 94.00 94 GLY A C 1
ATOM 761 O O . GLY A 1 94 ? 1.220 -2.573 12.219 1.00 94.00 94 GLY A O 1
ATOM 762 N N . LEU A 1 95 ? 1.790 -2.354 10.058 1.00 94.56 95 LEU A N 1
ATOM 763 C CA . LEU A 1 95 ? 0.693 -1.451 9.712 1.00 94.56 95 LEU A CA 1
ATOM 764 C C . LEU A 1 95 ? -0.637 -2.205 9.615 1.00 94.56 95 LEU A C 1
ATOM 766 O O . LEU A 1 95 ? -1.636 -1.755 10.175 1.00 94.56 95 LEU A O 1
ATOM 770 N N . LEU A 1 96 ? -0.638 -3.334 8.904 1.00 94.69 96 LEU A N 1
ATOM 771 C CA . LEU A 1 96 ? -1.800 -4.207 8.765 1.00 94.69 96 LEU A CA 1
ATOM 772 C C . LEU A 1 96 ? -1.645 -5.457 9.636 1.00 94.69 96 LEU A C 1
ATOM 774 O O . LEU A 1 96 ? -0.537 -5.990 9.754 1.00 94.69 96 LEU A O 1
ATOM 778 N N . PRO A 1 97 ? -2.740 -5.963 10.226 1.00 92.06 97 PRO A N 1
ATOM 779 C CA . PRO A 1 97 ? -2.710 -7.256 10.882 1.00 92.06 97 PRO A CA 1
ATOM 780 C C . PRO A 1 97 ? -2.462 -8.370 9.846 1.00 92.06 97 PRO A C 1
ATOM 782 O O . PRO A 1 97 ? -2.945 -8.284 8.717 1.00 92.06 97 PRO A O 1
ATOM 785 N N . PRO A 1 98 ? -1.738 -9.443 10.211 1.00 88.81 98 PRO A N 1
ATOM 786 C CA . PRO A 1 98 ? -1.481 -10.573 9.315 1.00 88.81 98 PRO A CA 1
ATOM 787 C C . PRO A 1 98 ? -2.706 -11.478 9.090 1.00 88.81 98 PRO A C 1
ATOM 789 O O . PRO A 1 98 ? -2.627 -12.410 8.290 1.00 88.81 98 PRO A O 1
ATOM 792 N N . ARG A 1 99 ? -3.794 -11.273 9.843 1.00 77.12 99 ARG A N 1
ATOM 793 C CA . ARG A 1 99 ? -5.038 -12.050 9.802 1.00 77.12 99 ARG A CA 1
ATOM 794 C C . ARG A 1 99 ? -6.235 -11.122 9.783 1.00 77.12 99 ARG A C 1
ATOM 796 O O . ARG A 1 99 ? -6.209 -10.165 10.589 1.00 77.12 99 ARG A O 1
#

Sequence (99 aa):
MAIPMETQLQTIFEDVVKTESIEEAFPGMFMDTPEDERTKLISCLGAFRQYWTSLPQESHEQCVQWVVRFIHGQHSPKRISFLYDCLAMAVETGLLPPR

Radius of gyration: 13.68 Å; chains: 1; bounding box: 39×28×32 Å

Foldseek 3Di:
DDDDLLVLLCVLVVVLLVVVVVCVVPPPPQDDDPVSVLVSLVVSCPSVLVVLVPDDPVCLVVNVVSLVVVLVPDDDPVSSVSSVVSVVSCCVVVSDPPD

InterPro domains:
  IPR021629 Mediator complex, subunit Med23 [PF11573] (6-99)
  IPR021629 Mediator complex, subunit Med23 [PTHR12691] (5-99)

Organism: Latimeria chalumnae (NCBI:txid7897)